Protein AF-A0A0F6YL56-F1 (afdb_monomer)

Sequence (157 aa):
MIVYGTRMYGRVDEMPEGYVATQFVHIWFIPLVPISSMLVTDDSNDRSVRGVKLGWSGKSILAAYLRAGGVLATIACLGFAIITALSMLDGGLEHLFQRWDYYSQSWVIDWTTLIALPFSFGAAIFSALVVWGSYKLLGPCSDARRRMLLEAATHRR

Solvent-accessible surface area (backbone atoms only — not comparable to full-atom values): 8796 Å² total; per-residue (Å²): 136,86,61,67,52,76,49,77,39,18,72,23,38,53,47,99,70,32,34,34,26,24,32,19,40,26,51,78,86,40,72,74,46,82,75,48,18,27,38,37,59,40,84,89,43,101,85,56,78,44,53,46,81,46,72,85,47,66,69,20,51,51,43,32,49,40,54,47,50,32,53,55,48,52,53,52,49,51,53,50,51,49,52,55,52,48,56,53,55,59,48,59,65,50,60,77,75,45,78,83,65,69,81,82,55,72,85,59,68,46,66,64,58,70,50,48,51,58,50,52,52,48,48,52,52,50,38,50,50,34,53,53,50,47,56,62,58,45,39,73,49,53,70,71,57,47,51,54,53,51,54,59,44,65,77,72,110

Nearest PDB structures (foldseek):
  5x11-assembly3_D  TM=2.223E-01  e=5.156E+00  Bacillus spizizenii str. W23

Foldseek 3Di:
DKDWDKDWAQWFADDPQFTKTWIATDTPLQGDDTDFIWTQRDPPDPPDRDTDTDHDDPLSVVLRNLVNVLVVLVVVLVVLVVVVVVVVVVVVVCVVPPPPPPPPCVVPPPPSCVVSVVSNVVSVVSNVCSVVVSVVRRDHHDPVVVVVRVVSRVVRD

Secondary structure (DSSP, 8-state):
---EEEEEEEEEEEETTEEEEEEEEEETTEEEEEEEEEEEEE---TT--EEEEES--HHHHHHHHHHHHHHHHHHHHHHHHHHHHHHHHHHHHHTTT-TTTTTS-TT-S-HHHHHHHHHHHHHHHHHHHHHHHHHHHTSPPPHHHHHHHHHHHHTT-

pLDDT: mean 71.75, std 10.6, range [44.53, 86.12]

Mean predicted aligned error: 12.57 Å

Organism: NCBI:txid927083

Radius of gyration: 23.69 Å; Cα contacts (8 Å, |Δi|>4): 180; chains: 1; bounding box: 56×38×63 Å

Structure (mmCIF, N/CA/C/O backbone):
data_AF-A0A0F6YL56-F1
#
_entry.id   AF-A0A0F6YL56-F1
#
loop_
_atom_site.group_PDB
_atom_site.id
_atom_site.type_symbol
_atom_site.label_atom_id
_atom_site.label_alt_id
_atom_site.label_comp_id
_atom_site.label_asym_id
_atom_site.label_entity_id
_atom_site.label_seq_id
_atom_site.pdbx_PDB_ins_code
_atom_site.Cartn_x
_atom_site.Cartn_y
_atom_site.Cartn_z
_atom_site.occupancy
_atom_site.B_iso_or_equiv
_atom_site.auth_seq_id
_atom_site.auth_comp_id
_atom_site.auth_asym_id
_atom_site.auth_atom_id
_atom_site.pdbx_PDB_model_num
ATOM 1 N N . MET A 1 1 ? 1.652 -23.106 -6.622 1.00 62.56 1 MET A N 1
ATOM 2 C CA . MET A 1 1 ? 0.670 -22.968 -5.523 1.00 62.56 1 MET A CA 1
ATOM 3 C C . MET A 1 1 ? 0.283 -21.501 -5.426 1.00 62.56 1 MET A C 1
ATOM 5 O O . MET A 1 1 ? 1.175 -20.677 -5.291 1.00 62.56 1 MET A O 1
ATOM 9 N N . ILE A 1 2 ? -0.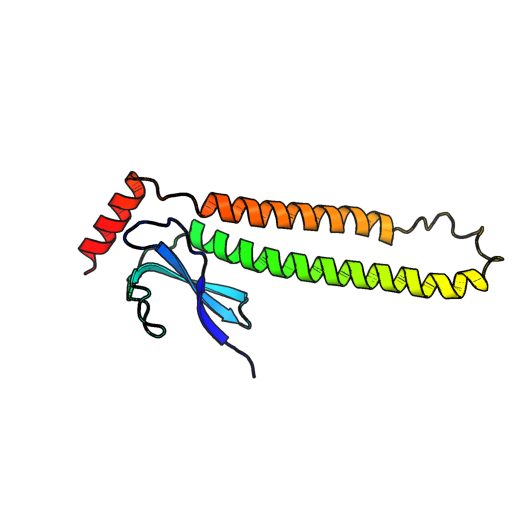997 -21.160 -5.587 1.00 68.88 2 ILE A N 1
ATOM 10 C CA . ILE A 1 2 ? -1.486 -19.778 -5.454 1.00 68.88 2 ILE A CA 1
ATOM 11 C C . ILE A 1 2 ? -1.853 -19.570 -3.982 1.00 68.88 2 ILE A C 1
ATOM 13 O O . ILE A 1 2 ? -2.676 -20.315 -3.457 1.00 68.88 2 ILE A O 1
ATOM 17 N N . VAL A 1 3 ? -1.239 -18.592 -3.312 1.00 78.31 3 VAL A N 1
ATOM 18 C CA . VAL A 1 3 ? -1.574 -18.237 -1.923 1.00 78.31 3 VAL A CA 1
ATOM 19 C C . VAL A 1 3 ? -2.708 -17.214 -1.951 1.00 78.31 3 VAL A C 1
ATOM 21 O O . VAL A 1 3 ? -2.500 -16.064 -2.346 1.00 78.31 3 VAL A O 1
ATOM 24 N N . TYR A 1 4 ? -3.908 -17.647 -1.564 1.00 80.44 4 TYR A N 1
ATOM 25 C CA . TYR A 1 4 ? -5.101 -16.810 -1.449 1.00 80.44 4 TYR A CA 1
ATOM 26 C C . TYR A 1 4 ? -5.749 -16.990 -0.073 1.00 80.44 4 TYR A C 1
ATOM 28 O O . TYR A 1 4 ? -5.697 -18.069 0.515 1.00 80.44 4 TYR A O 1
ATOM 36 N N . GLY A 1 5 ? -6.361 -15.930 0.453 1.00 81.88 5 GLY A N 1
ATOM 37 C CA . GLY A 1 5 ? -7.048 -15.984 1.741 1.00 81.88 5 GLY A CA 1
ATOM 38 C C . GLY A 1 5 ? -7.560 -14.625 2.198 1.00 81.88 5 GLY A C 1
ATOM 39 O O . GLY A 1 5 ? -7.563 -13.648 1.448 1.00 81.88 5 GLY A O 1
ATOM 40 N N . THR A 1 6 ? -7.971 -14.543 3.460 1.00 82.25 6 THR A N 1
ATOM 41 C CA . THR A 1 6 ? -8.390 -13.285 4.089 1.00 82.25 6 THR A CA 1
ATOM 42 C C . THR A 1 6 ? -7.421 -12.898 5.189 1.00 82.25 6 THR A C 1
ATOM 44 O O . THR A 1 6 ? -7.124 -13.722 6.052 1.00 82.25 6 THR A O 1
ATOM 47 N N . ARG A 1 7 ? -6.945 -11.653 5.192 1.00 81.50 7 ARG A N 1
ATOM 48 C CA . ARG A 1 7 ? -6.047 -11.144 6.236 1.00 81.50 7 ARG A CA 1
ATOM 49 C C . ARG A 1 7 ? -6.403 -9.704 6.590 1.00 81.50 7 ARG A C 1
ATOM 51 O O . ARG A 1 7 ? -6.981 -8.979 5.782 1.00 81.50 7 ARG A O 1
ATOM 58 N N . MET A 1 8 ? -6.103 -9.320 7.825 1.00 80.50 8 MET A N 1
ATOM 59 C CA . MET A 1 8 ? -6.305 -7.964 8.330 1.00 80.50 8 MET A CA 1
ATOM 60 C C . MET A 1 8 ? -5.190 -7.049 7.811 1.00 80.50 8 MET A C 1
ATOM 62 O O . MET A 1 8 ? -4.013 -7.304 8.059 1.00 80.50 8 MET A O 1
ATOM 66 N N . TYR A 1 9 ? -5.561 -5.982 7.105 1.00 79.69 9 TYR A N 1
ATOM 67 C CA . TYR A 1 9 ? -4.657 -4.959 6.577 1.00 79.69 9 TYR A CA 1
ATOM 68 C C . TYR A 1 9 ? -5.147 -3.553 6.938 1.00 79.69 9 TYR A C 1
ATOM 70 O O . TYR A 1 9 ? -6.269 -3.356 7.404 1.00 79.69 9 TYR A O 1
ATOM 78 N N . GLY A 1 10 ? -4.282 -2.555 6.731 1.00 75.56 10 GLY A N 1
ATOM 79 C CA . GLY A 1 10 ? -4.649 -1.154 6.937 1.00 75.56 10 GLY A CA 1
ATOM 80 C C . GLY A 1 10 ? -4.895 -0.808 8.403 1.00 75.56 10 GLY A C 1
ATOM 81 O O . GLY A 1 10 ? -5.897 -0.166 8.709 1.00 75.56 10 GLY A O 1
ATOM 82 N N . ARG A 1 11 ? -4.007 -1.256 9.304 1.00 81.38 11 ARG A N 1
ATOM 83 C CA . ARG A 1 11 ? -4.003 -0.827 10.713 1.00 81.38 11 ARG A CA 1
ATOM 84 C C . ARG A 1 11 ? -3.992 0.702 10.768 1.00 81.38 11 ARG A C 1
ATOM 86 O O . ARG A 1 11 ? -3.125 1.308 10.133 1.00 81.38 11 ARG A O 1
ATOM 93 N N . VAL A 1 12 ? -4.972 1.276 11.459 1.00 79.25 12 VAL A N 1
ATOM 94 C CA . VAL A 1 12 ? -5.172 2.713 11.690 1.00 79.25 12 VAL A CA 1
ATOM 95 C C . VAL A 1 12 ? -5.755 2.925 13.086 1.00 79.25 12 VAL A C 1
ATOM 97 O O . VAL A 1 12 ? -6.338 1.999 13.656 1.00 79.25 12 VAL A O 1
ATOM 100 N N . ASP A 1 13 ? -5.643 4.155 13.594 1.00 77.00 13 ASP A N 1
ATOM 101 C CA . ASP A 1 13 ? -6.203 4.566 14.886 1.00 77.00 13 ASP A CA 1
ATOM 102 C C . ASP A 1 13 ? -5.733 3.649 16.029 1.00 77.00 13 ASP A C 1
ATOM 104 O O . ASP A 1 13 ? -6.541 2.983 16.676 1.00 77.00 13 ASP A O 1
ATOM 108 N N . GLU A 1 14 ? -4.417 3.574 16.245 1.00 77.31 14 GLU A N 1
ATOM 109 C CA . GLU A 1 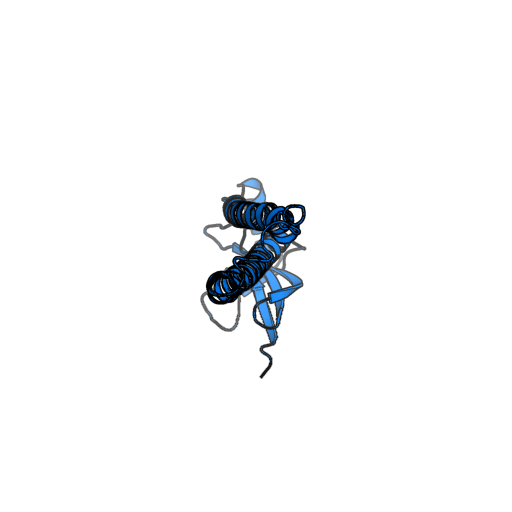14 ? -3.863 2.797 17.356 1.00 77.31 14 GLU A CA 1
ATOM 110 C C . GLU A 1 14 ? -4.325 3.391 18.692 1.00 77.31 14 GLU A C 1
ATOM 112 O O . GLU A 1 14 ? -4.209 4.594 18.946 1.00 77.31 14 GLU A O 1
ATOM 117 N N . MET A 1 15 ? -4.903 2.534 19.529 1.00 77.50 15 MET A N 1
ATOM 118 C CA . MET A 1 15 ? -5.390 2.846 20.865 1.00 77.50 15 MET A CA 1
ATOM 119 C C . MET A 1 15 ? -4.797 1.830 21.851 1.00 77.50 15 MET A C 1
ATOM 121 O O . MET A 1 15 ? -4.486 0.705 21.454 1.00 77.50 15 MET A O 1
ATOM 125 N N . PRO A 1 16 ? -4.664 2.176 23.142 1.00 77.56 16 PRO A N 1
ATOM 126 C CA . PRO A 1 16 ? -4.202 1.229 24.159 1.00 77.56 16 PRO A CA 1
ATOM 127 C C . PRO A 1 16 ? -5.032 -0.063 24.209 1.00 77.56 16 PRO A C 1
ATOM 129 O O . PRO A 1 16 ? -4.510 -1.125 24.527 1.00 77.56 16 PRO A O 1
ATOM 132 N N . GLU A 1 17 ? -6.323 0.026 23.881 1.00 76.94 17 GLU A N 1
ATOM 133 C CA . GLU A 1 17 ? -7.268 -1.092 23.898 1.00 76.94 17 GLU A CA 1
ATOM 134 C C . GLU A 1 17 ? -7.297 -1.919 22.604 1.00 76.94 17 GLU A C 1
ATOM 136 O O . GLU A 1 17 ? -7.985 -2.939 22.556 1.00 76.94 17 GLU A O 1
ATOM 141 N N . GLY A 1 18 ? -6.619 -1.479 21.539 1.00 79.00 18 GLY A N 1
ATOM 142 C CA . GLY A 1 18 ? -6.666 -2.152 20.243 1.00 79.00 18 GLY A CA 1
ATOM 143 C C . GLY A 1 18 ? -6.454 -1.237 19.039 1.00 79.00 18 GLY A C 1
ATOM 144 O O . GLY A 1 18 ? -6.181 -0.047 19.161 1.00 79.00 18 GLY A O 1
ATOM 145 N N . TYR A 1 19 ? -6.610 -1.794 17.841 1.00 82.00 19 TYR A N 1
ATOM 146 C CA . TYR A 1 19 ? -6.456 -1.058 16.584 1.00 82.00 19 TYR A CA 1
ATOM 147 C C . TYR A 1 19 ? -7.596 -1.354 15.614 1.00 82.00 19 TYR A C 1
ATOM 149 O O . TYR A 1 19 ? -8.193 -2.435 15.624 1.00 82.00 19 TYR A O 1
ATOM 157 N N . VAL A 1 20 ? -7.898 -0.400 14.734 1.00 82.94 20 VAL A N 1
ATOM 158 C CA . VAL A 1 20 ? -8.876 -0.608 13.664 1.00 82.94 20 VAL A CA 1
ATOM 159 C C . VAL A 1 20 ? -8.152 -1.148 12.437 1.00 82.94 20 VAL A C 1
ATOM 161 O O . VAL A 1 20 ? -7.201 -0.547 11.940 1.00 82.94 20 VAL A O 1
ATOM 164 N N . ALA A 1 21 ? -8.608 -2.285 11.919 1.00 83.44 21 ALA A N 1
ATOM 165 C CA . ALA A 1 21 ? -8.089 -2.866 10.687 1.00 83.44 21 ALA A CA 1
ATOM 166 C C . ALA A 1 21 ? -9.225 -3.398 9.814 1.00 83.44 21 ALA A C 1
ATOM 168 O O . ALA A 1 21 ? -10.314 -3.716 10.295 1.00 83.44 21 ALA A O 1
ATOM 169 N N . THR A 1 22 ? -8.974 -3.491 8.512 1.00 85.31 22 THR A N 1
ATOM 170 C CA . THR A 1 22 ? -9.943 -4.014 7.551 1.00 85.31 22 THR A CA 1
ATOM 171 C C . THR A 1 22 ? -9.491 -5.371 7.053 1.00 85.31 22 THR A C 1
ATOM 173 O O . THR A 1 22 ? -8.336 -5.566 6.681 1.00 85.31 22 THR A O 1
ATOM 176 N N . GLN A 1 23 ? -10.407 -6.329 7.064 1.00 84.81 23 GLN A N 1
ATOM 177 C CA . GLN A 1 23 ? -10.202 -7.640 6.484 1.00 84.81 23 GLN A CA 1
ATOM 178 C C . GLN A 1 23 ? -10.305 -7.525 4.966 1.00 84.81 23 GLN A C 1
ATOM 180 O O . GLN A 1 23 ? -11.328 -7.082 4.443 1.00 84.81 23 GLN A O 1
ATOM 185 N N . PHE A 1 24 ? -9.255 -7.942 4.269 1.00 85.31 24 PHE A N 1
ATOM 186 C CA . PHE A 1 24 ? -9.220 -7.994 2.813 1.00 85.31 24 PHE A CA 1
ATOM 187 C C . PHE A 1 24 ? -9.081 -9.427 2.327 1.00 85.31 24 PHE A C 1
ATOM 189 O O . PHE A 1 24 ? -8.345 -10.224 2.919 1.00 85.31 24 PHE A O 1
ATOM 196 N N . VAL A 1 25 ? -9.727 -9.719 1.198 1.00 86.12 25 VAL A N 1
ATOM 197 C CA . VAL A 1 25 ? -9.315 -10.833 0.343 1.00 86.12 25 VAL A CA 1
ATOM 198 C C . VAL A 1 25 ? -7.985 -10.447 -0.287 1.00 86.12 25 VAL A C 1
ATOM 200 O O . VAL A 1 25 ? -7.878 -9.376 -0.890 1.00 86.12 25 VAL A O 1
ATOM 203 N N . HIS A 1 26 ? -6.978 -11.301 -0.143 1.00 83.00 26 HIS A N 1
ATOM 204 C CA . HIS A 1 26 ? -5.671 -11.094 -0.749 1.00 83.00 26 HIS A CA 1
ATOM 205 C C . HIS A 1 26 ? -5.268 -12.285 -1.608 1.00 83.00 26 HIS A C 1
ATOM 207 O O . HIS A 1 26 ? -5.581 -13.437 -1.300 1.00 83.00 26 HIS A O 1
ATOM 213 N N . ILE A 1 27 ? -4.538 -11.978 -2.674 1.00 85.38 27 ILE A N 1
ATOM 214 C CA . ILE A 1 27 ? -3.840 -12.938 -3.524 1.00 85.38 27 ILE A CA 1
ATOM 215 C C . ILE A 1 27 ? -2.379 -12.495 -3.529 1.00 85.38 27 ILE A C 1
ATOM 217 O O . ILE A 1 27 ? -2.104 -11.328 -3.797 1.00 85.38 27 ILE A O 1
ATOM 221 N N . TRP A 1 28 ? -1.446 -13.383 -3.169 1.00 80.12 28 TRP A N 1
ATOM 222 C CA . TRP A 1 28 ? -0.012 -13.050 -3.097 1.00 80.12 28 TRP A CA 1
ATOM 223 C C . TRP A 1 28 ? 0.293 -11.784 -2.268 1.00 80.12 28 TRP A C 1
ATOM 225 O O . TRP A 1 28 ? 1.107 -10.952 -2.651 1.00 80.12 28 TRP A O 1
ATOM 235 N N . PHE A 1 29 ? -0.377 -11.630 -1.121 1.00 74.81 29 PHE A N 1
ATOM 236 C CA . PHE A 1 29 ? -0.271 -10.468 -0.217 1.00 74.81 29 PHE A CA 1
ATOM 237 C C . PHE A 1 29 ? -0.765 -9.126 -0.781 1.00 74.81 29 PHE A C 1
ATOM 239 O O . PHE A 1 29 ? -0.666 -8.113 -0.089 1.00 74.81 29 PHE A O 1
ATOM 246 N N . ILE A 1 30 ? -1.361 -9.110 -1.976 1.00 80.44 30 ILE A N 1
ATOM 247 C CA . ILE A 1 30 ? -1.990 -7.919 -2.547 1.00 80.44 30 ILE A CA 1
ATOM 248 C C . ILE A 1 30 ? -3.458 -7.881 -2.090 1.00 80.44 30 ILE A C 1
ATOM 250 O O . ILE A 1 30 ? -4.218 -8.789 -2.440 1.00 80.44 30 ILE A O 1
ATOM 254 N N . PRO A 1 31 ? -3.880 -6.872 -1.303 1.00 80.69 31 PRO A N 1
ATOM 255 C CA . PRO A 1 31 ? -5.275 -6.702 -0.915 1.00 80.69 31 PRO A CA 1
ATOM 256 C C . PRO A 1 31 ? -6.109 -6.318 -2.144 1.00 80.69 31 PRO A C 1
ATOM 258 O O . PRO A 1 31 ? -5.873 -5.284 -2.763 1.00 80.69 31 PRO A O 1
ATOM 261 N N . LEU A 1 32 ? -7.083 -7.156 -2.501 1.00 83.38 32 LEU A N 1
ATOM 262 C CA . LEU A 1 32 ? -7.934 -6.967 -3.680 1.00 83.38 32 LEU A CA 1
ATOM 263 C C . LEU A 1 32 ? -9.256 -6.303 -3.319 1.00 83.38 32 LEU A C 1
ATOM 265 O O . LEU A 1 32 ? -9.577 -5.249 -3.858 1.00 83.38 32 LEU A O 1
ATOM 269 N N . VAL A 1 33 ? -10.012 -6.912 -2.401 1.00 84.31 33 VAL A N 1
ATOM 270 C CA . VAL A 1 33 ? -11.371 -6.471 -2.053 1.00 84.31 33 VAL A CA 1
ATOM 271 C C . VAL A 1 33 ? -11.529 -6.395 -0.532 1.00 84.31 33 VAL A C 1
ATOM 273 O O . VAL A 1 33 ? -11.230 -7.385 0.151 1.00 84.31 33 VAL A O 1
ATOM 276 N N . PRO A 1 34 ? -11.983 -5.251 0.019 1.00 84.06 34 PRO A N 1
ATOM 277 C CA . PRO A 1 34 ? -12.316 -5.134 1.433 1.00 84.06 34 PRO A CA 1
ATOM 278 C C . PRO A 1 34 ? -13.605 -5.903 1.734 1.00 84.06 34 PRO A C 1
ATOM 280 O O . PRO A 1 34 ? -14.591 -5.787 1.014 1.00 84.06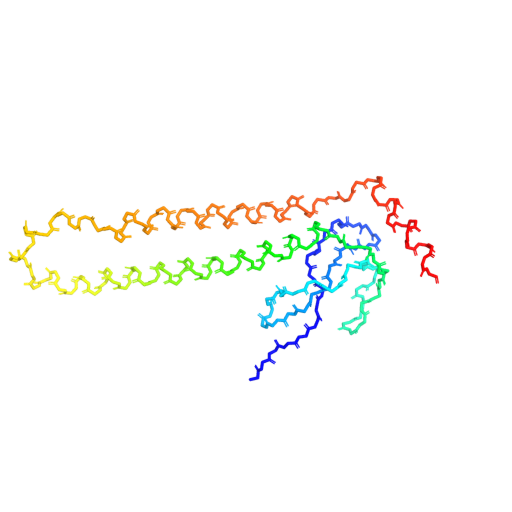 34 PRO A O 1
ATOM 283 N N . ILE A 1 35 ? -13.605 -6.673 2.820 1.00 83.56 35 ILE A N 1
ATOM 284 C CA . ILE A 1 35 ? -14.761 -7.467 3.260 1.00 83.56 35 ILE A CA 1
ATOM 285 C C . ILE A 1 35 ? -15.473 -6.764 4.417 1.00 83.56 35 ILE A C 1
ATOM 287 O O . ILE A 1 35 ? -16.676 -6.527 4.377 1.00 83.56 35 ILE A O 1
ATOM 291 N N . SER A 1 36 ? -14.732 -6.447 5.480 1.00 80.00 36 SER A N 1
ATOM 292 C CA . SER A 1 36 ? -15.279 -5.864 6.707 1.00 80.00 36 SER A CA 1
ATOM 293 C C . SER A 1 36 ? -14.178 -5.182 7.501 1.00 80.00 36 SER A C 1
ATOM 295 O O . SER A 1 36 ? -13.064 -5.695 7.578 1.00 80.00 36 SER A O 1
ATOM 297 N N . SER A 1 37 ? -14.491 -4.069 8.159 1.00 81.50 37 SER A N 1
ATOM 298 C CA . SER A 1 37 ? -13.605 -3.463 9.156 1.00 81.50 37 SER A CA 1
ATOM 299 C C . SER A 1 37 ? -13.903 -4.032 10.547 1.00 81.50 37 SER A C 1
ATOM 301 O O . SER A 1 37 ? -15.050 -4.350 10.861 1.00 81.50 37 SER A O 1
ATOM 303 N N . MET A 1 38 ? -12.878 -4.205 11.380 1.00 81.62 38 MET A N 1
ATOM 304 C CA . MET A 1 38 ? -13.014 -4.682 12.758 1.00 81.62 38 MET A CA 1
ATOM 305 C C . MET A 1 38 ? -12.065 -3.919 13.688 1.00 81.62 38 MET A C 1
ATOM 307 O O . MET A 1 38 ? -10.953 -3.559 13.295 1.00 81.62 38 MET A O 1
ATOM 311 N N . LEU A 1 39 ? -12.503 -3.695 14.926 1.00 79.88 39 LEU A N 1
ATOM 312 C CA . LEU A 1 39 ? -11.645 -3.256 16.025 1.00 79.88 39 LEU A CA 1
ATOM 313 C C . LEU A 1 39 ? -11.037 -4.501 16.651 1.00 79.88 39 LEU A C 1
ATOM 315 O O . LEU A 1 39 ? -11.744 -5.278 17.294 1.00 79.88 39 LEU A O 1
ATOM 319 N N . VAL A 1 40 ? -9.745 -4.694 16.428 1.00 79.75 40 VAL A N 1
ATOM 320 C CA . VAL A 1 40 ? -8.980 -5.801 16.991 1.00 79.75 40 VAL A CA 1
ATOM 321 C C . VAL A 1 40 ? -8.603 -5.422 18.412 1.00 79.75 40 VAL A C 1
ATOM 323 O O . VAL A 1 40 ? -7.861 -4.465 18.607 1.00 79.75 40 VAL A O 1
ATOM 326 N N . THR A 1 41 ? -9.156 -6.144 19.385 1.00 73.12 41 THR A N 1
ATOM 327 C CA . THR A 1 41 ? -8.911 -5.917 20.825 1.00 73.12 41 THR A CA 1
ATOM 328 C C . THR A 1 41 ? -7.949 -6.942 21.412 1.00 73.12 41 THR A C 1
ATOM 330 O O . THR A 1 41 ? -7.375 -6.705 22.467 1.00 73.12 41 THR A O 1
ATOM 333 N N . ASP A 1 42 ? -7.755 -8.070 20.728 1.00 64.19 42 ASP A N 1
ATOM 334 C CA . ASP A 1 42 ? -6.850 -9.126 21.158 1.00 64.19 42 ASP A CA 1
ATOM 335 C C . ASP A 1 42 ? -6.199 -9.773 19.925 1.00 64.19 42 ASP A C 1
ATOM 337 O O . ASP A 1 42 ? -6.884 -10.359 19.079 1.00 64.19 42 ASP A O 1
ATOM 341 N N . ASP A 1 43 ? -4.880 -9.603 19.805 1.00 60.91 43 ASP A N 1
ATOM 342 C CA . ASP A 1 43 ? -4.034 -10.197 18.754 1.00 60.91 43 ASP A CA 1
ATOM 343 C C . ASP A 1 43 ? -3.300 -11.451 19.287 1.00 60.91 43 ASP A C 1
ATOM 345 O O . ASP A 1 43 ? -2.378 -11.957 18.656 1.00 60.91 43 ASP A O 1
ATOM 349 N N . SER A 1 44 ? -3.678 -11.965 20.471 1.00 52.41 44 SER A N 1
ATOM 350 C CA . SER A 1 44 ? -2.916 -13.002 21.184 1.00 52.41 44 SER A CA 1
ATOM 351 C C . SER A 1 44 ? -3.011 -14.411 20.578 1.00 52.41 44 SER A C 1
ATOM 353 O O . SER A 1 44 ? -2.383 -15.329 21.109 1.00 52.41 44 SER A O 1
ATOM 355 N N . ASN A 1 45 ? -3.778 -14.642 19.506 1.00 44.53 45 ASN A N 1
ATOM 356 C CA . ASN A 1 45 ? -3.859 -15.977 18.913 1.00 44.53 45 ASN A CA 1
ATOM 357 C C . ASN A 1 45 ? -3.922 -15.947 17.382 1.00 44.53 45 ASN A C 1
ATOM 359 O O . ASN A 1 45 ? -4.906 -15.509 16.784 1.00 44.53 45 ASN A O 1
ATOM 363 N N . ASP A 1 46 ? -2.880 -16.512 16.772 1.00 50.28 46 ASP A N 1
ATOM 364 C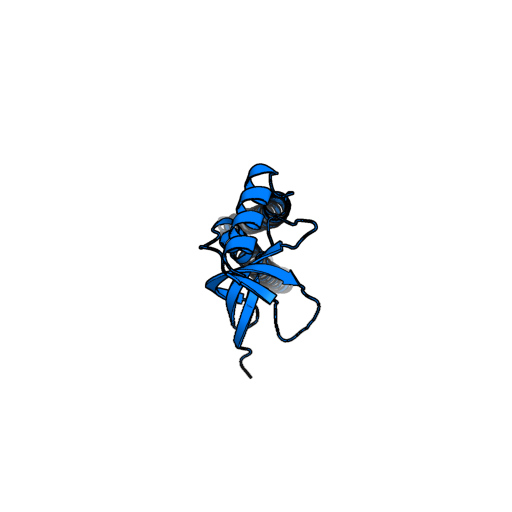 CA . ASP A 1 46 ? -2.503 -16.519 15.347 1.00 50.28 46 ASP A CA 1
ATOM 365 C C . ASP A 1 46 ? -3.566 -17.122 14.391 1.00 50.28 46 ASP A C 1
ATOM 367 O O . ASP A 1 46 ? -3.388 -17.197 13.177 1.00 50.28 46 ASP A O 1
ATOM 371 N N . ARG A 1 47 ? -4.707 -17.578 14.930 1.00 48.56 47 ARG A N 1
ATOM 372 C CA . ARG A 1 47 ? -5.817 -18.198 14.185 1.00 48.56 47 ARG A CA 1
ATOM 373 C C . ARG A 1 47 ? -7.187 -17.557 14.409 1.00 48.56 47 ARG A C 1
ATOM 375 O O . ARG A 1 47 ? -8.102 -17.844 13.641 1.00 48.56 47 ARG A O 1
ATOM 382 N N . SER A 1 48 ? -7.359 -16.691 15.410 1.00 52.12 48 SER A N 1
ATOM 383 C CA . SER A 1 48 ? -8.652 -16.050 15.677 1.00 52.12 48 SER A CA 1
ATOM 384 C C . SER A 1 48 ? -8.467 -14.633 16.206 1.00 52.12 48 SER A C 1
ATOM 386 O O . SER A 1 48 ? -8.318 -14.417 17.407 1.00 52.12 48 SER A O 1
ATOM 388 N N . VAL A 1 49 ? -8.528 -13.663 15.298 1.00 60.19 49 VAL A N 1
ATOM 389 C CA . VAL A 1 49 ? -8.579 -12.243 15.651 1.00 60.19 49 VAL A CA 1
ATOM 390 C C . VAL A 1 49 ? -9.908 -11.985 16.364 1.00 60.19 49 VAL A C 1
ATOM 392 O O . VAL A 1 49 ? -10.971 -12.036 15.739 1.00 60.19 49 VAL A O 1
ATOM 395 N N . ARG A 1 50 ? -9.871 -11.741 17.680 1.00 64.19 50 ARG A N 1
ATOM 396 C CA . ARG A 1 50 ? -11.059 -11.317 18.430 1.00 64.19 50 ARG A CA 1
ATOM 397 C C . ARG A 1 50 ? -11.230 -9.816 18.248 1.00 64.19 50 ARG A C 1
ATOM 399 O O . ARG A 1 50 ? -10.380 -9.006 18.621 1.00 64.19 50 ARG A O 1
ATOM 406 N N . GLY A 1 51 ? -12.352 -9.442 17.647 1.00 69.81 51 GLY A N 1
ATOM 407 C CA . GLY A 1 51 ? -12.647 -8.049 17.379 1.00 69.81 51 GLY A CA 1
ATOM 408 C C . GLY A 1 51 ? -14.116 -7.787 17.117 1.00 69.81 51 GLY A C 1
ATOM 409 O O . GLY A 1 51 ? -14.872 -8.675 16.719 1.00 69.81 51 GLY A O 1
ATOM 410 N N . VAL A 1 52 ? -14.519 -6.541 17.343 1.00 73.25 52 VAL A N 1
ATOM 411 C CA . VAL A 1 52 ? -15.884 -6.090 17.074 1.00 73.25 52 VAL A CA 1
ATOM 412 C C . VAL A 1 52 ? -15.961 -5.637 15.622 1.00 73.25 52 VAL A C 1
ATOM 414 O O . VAL A 1 52 ? -15.196 -4.766 15.201 1.00 73.25 52 VAL A O 1
ATOM 417 N N . LYS A 1 53 ? -16.884 -6.221 14.845 1.00 73.62 53 LYS A N 1
ATOM 418 C CA . LYS A 1 53 ? -17.172 -5.757 13.480 1.00 73.62 53 LYS A CA 1
ATOM 419 C C . LYS A 1 53 ? -17.668 -4.316 13.530 1.00 73.62 53 LYS A C 1
ATOM 421 O O . LYS A 1 53 ? -18.684 -4.016 14.156 1.00 73.62 53 LYS A O 1
ATOM 426 N N . LEU A 1 54 ? -16.951 -3.445 12.837 1.00 75.81 54 LEU A N 1
ATOM 427 C CA . LEU A 1 54 ? -17.310 -2.051 12.635 1.00 75.81 54 LEU A CA 1
ATOM 428 C C . LEU A 1 54 ? -17.827 -1.842 11.214 1.00 75.81 54 LEU A C 1
ATOM 430 O O . LEU A 1 54 ? -17.583 -2.648 10.315 1.00 75.81 54 LEU A O 1
ATOM 434 N N . GLY A 1 55 ? -18.550 -0.738 11.020 1.00 72.12 55 GLY A N 1
ATOM 435 C CA . GLY A 1 55 ? -18.882 -0.258 9.680 1.00 72.12 55 GLY A CA 1
ATOM 436 C C . GLY A 1 55 ? -17.620 0.027 8.857 1.00 72.12 55 GLY A C 1
ATOM 437 O O . GLY A 1 55 ? -16.512 0.089 9.393 1.00 72.12 55 GLY A O 1
ATOM 438 N N . TRP A 1 56 ? -17.788 0.191 7.546 1.00 71.56 56 TRP A N 1
ATOM 439 C CA . TRP A 1 56 ? -16.678 0.384 6.612 1.00 71.56 56 TRP A CA 1
ATOM 440 C C . TRP A 1 56 ? -15.796 1.578 7.008 1.00 71.56 56 TRP A C 1
ATOM 442 O O . TR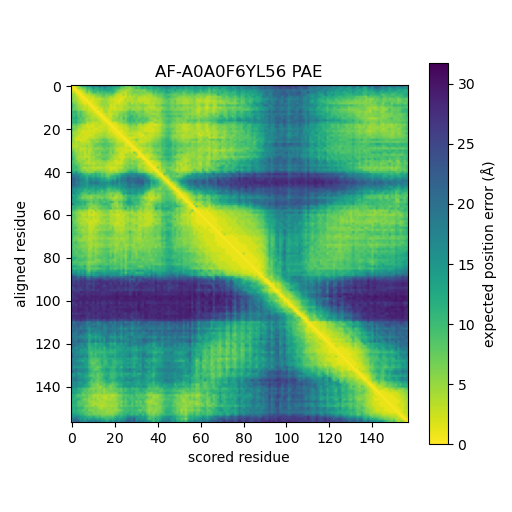P A 1 56 ? -16.245 2.723 7.028 1.00 71.56 56 TRP A O 1
ATOM 452 N N . SER A 1 57 ? -14.518 1.314 7.301 1.00 76.88 57 SER A N 1
ATOM 453 C CA . SER A 1 57 ? -13.530 2.347 7.624 1.00 76.88 57 SER A CA 1
ATOM 454 C C . SER A 1 57 ? -12.737 2.730 6.376 1.00 76.88 57 SER A C 1
ATOM 456 O O . SER A 1 57 ? -11.719 2.115 6.051 1.00 76.88 57 SER A O 1
ATOM 458 N N . GLY A 1 58 ? -13.175 3.788 5.685 1.00 75.50 58 GLY A N 1
ATOM 459 C CA . GLY A 1 58 ? -12.501 4.293 4.480 1.00 75.50 58 GLY A CA 1
ATOM 460 C C . GLY A 1 58 ? -11.025 4.650 4.702 1.00 75.50 58 GLY A C 1
ATOM 461 O O . GLY A 1 58 ? -10.201 4.440 3.817 1.00 75.50 58 GLY A O 1
ATOM 462 N N . LYS A 1 59 ? -10.659 5.096 5.914 1.00 78.88 59 LYS A N 1
ATOM 463 C CA . LYS A 1 59 ? -9.263 5.388 6.292 1.00 78.88 59 LYS A CA 1
ATOM 464 C C . LYS A 1 59 ? -8.384 4.136 6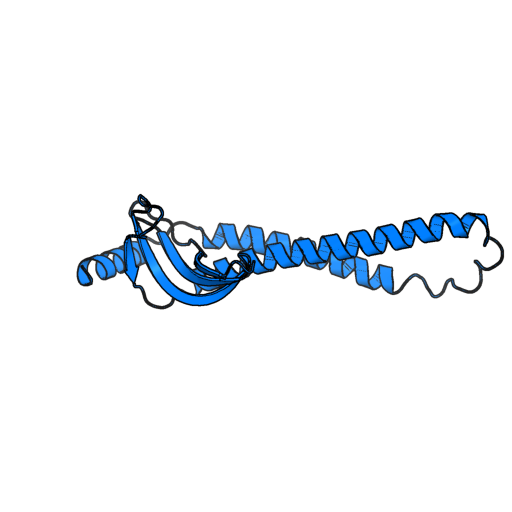.287 1.00 78.88 59 LYS A C 1
ATOM 466 O O . LYS A 1 59 ? -7.281 4.162 5.752 1.00 78.88 59 LYS A O 1
ATOM 471 N N . SER A 1 60 ? -8.888 3.042 6.860 1.00 79.06 60 SER A N 1
ATOM 472 C CA . SER A 1 60 ? -8.188 1.753 6.906 1.00 79.06 60 SER A CA 1
ATOM 473 C C . SER A 1 60 ? -8.038 1.159 5.505 1.00 79.06 60 SER A C 1
ATOM 475 O O . SER A 1 60 ? -6.968 0.668 5.148 1.00 79.06 60 SER A O 1
ATOM 477 N N . ILE A 1 61 ? -9.087 1.274 4.683 1.00 81.69 61 ILE A N 1
ATOM 478 C CA . ILE A 1 61 ? -9.078 0.783 3.305 1.00 81.69 61 ILE A CA 1
ATOM 479 C C . ILE A 1 61 ? -8.046 1.532 2.463 1.00 81.69 61 ILE A C 1
ATOM 481 O O . ILE A 1 61 ? -7.205 0.913 1.811 1.00 81.69 61 ILE A O 1
ATOM 485 N N . LEU A 1 62 ? -8.070 2.863 2.531 1.00 81.19 62 LEU A N 1
ATOM 486 C CA . LEU A 1 62 ? -7.124 3.706 1.814 1.00 81.19 62 LEU A CA 1
ATOM 487 C C . LEU A 1 62 ? -5.684 3.428 2.261 1.00 81.19 62 LEU A C 1
ATOM 489 O O . LEU A 1 62 ? -4.809 3.290 1.415 1.00 81.19 62 LEU A O 1
ATOM 493 N N . ALA A 1 63 ? -5.444 3.265 3.566 1.00 80.88 63 ALA A N 1
ATOM 494 C CA . ALA A 1 63 ? -4.125 2.916 4.091 1.00 80.88 63 ALA A CA 1
ATOM 495 C C . ALA A 1 63 ? -3.623 1.553 3.577 1.00 80.88 63 ALA A C 1
ATOM 497 O O . ALA A 1 63 ? -2.437 1.408 3.277 1.00 80.88 63 ALA A O 1
ATOM 498 N N . ALA A 1 64 ? -4.504 0.553 3.453 1.00 80.69 64 ALA A N 1
ATOM 499 C CA . ALA A 1 64 ? -4.145 -0.752 2.901 1.00 80.69 64 ALA A CA 1
ATOM 500 C C . ALA A 1 64 ? -3.759 -0.660 1.415 1.00 80.69 64 ALA A C 1
ATOM 502 O O . ALA A 1 64 ? -2.709 -1.177 1.027 1.00 80.69 64 ALA A O 1
ATOM 503 N N . TYR A 1 65 ? -4.559 0.041 0.604 1.00 80.44 65 TYR A N 1
ATOM 504 C CA . TYR A 1 65 ? -4.264 0.231 -0.818 1.00 80.44 65 TYR A CA 1
ATOM 505 C C . TYR A 1 65 ? -3.039 1.103 -1.059 1.00 80.44 65 TYR A C 1
ATOM 507 O O . TYR A 1 65 ? -2.262 0.789 -1.953 1.00 80.44 65 TYR A O 1
ATOM 515 N N . LEU A 1 66 ? -2.817 2.149 -0.257 1.00 79.06 66 LEU A N 1
ATOM 516 C CA . LEU A 1 66 ? -1.611 2.965 -0.367 1.00 79.06 66 LEU A CA 1
ATOM 517 C C . LEU A 1 66 ? -0.358 2.116 -0.157 1.00 79.06 66 LEU A C 1
ATOM 519 O O . LEU A 1 66 ? 0.557 2.183 -0.967 1.00 79.06 66 LEU A O 1
ATOM 523 N N . ARG A 1 67 ? -0.323 1.279 0.887 1.00 80.06 67 ARG A N 1
ATOM 524 C CA . ARG A 1 67 ? 0.838 0.414 1.149 1.00 80.06 67 ARG A CA 1
ATOM 525 C C . ARG A 1 67 ? 1.066 -0.590 0.021 1.00 80.06 67 ARG A C 1
ATOM 527 O O . ARG A 1 67 ? 2.193 -0.726 -0.444 1.00 80.06 67 ARG A O 1
ATOM 534 N N . ALA A 1 68 ? 0.011 -1.265 -0.435 1.00 80.88 68 ALA A N 1
ATOM 535 C CA . ALA A 1 68 ? 0.118 -2.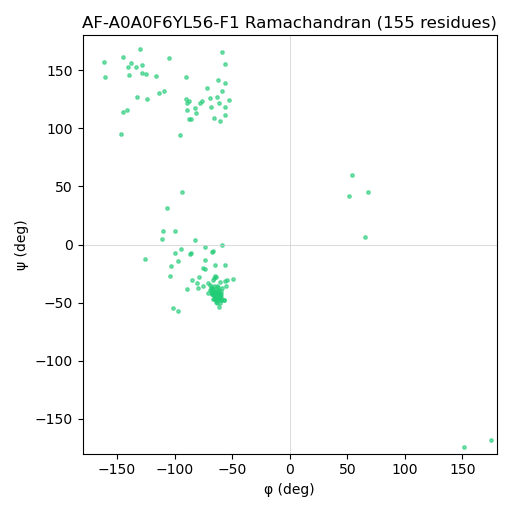236 -1.522 1.00 80.88 68 ALA A CA 1
ATOM 536 C C . ALA A 1 68 ? 0.527 -1.576 -2.849 1.00 80.88 68 ALA A C 1
ATOM 538 O O . ALA A 1 68 ? 1.450 -2.038 -3.515 1.00 80.88 68 ALA A O 1
ATOM 539 N N . GLY A 1 69 ? -0.118 -0.463 -3.197 1.00 79.19 69 GLY A N 1
ATOM 540 C CA . GLY A 1 69 ? 0.194 0.329 -4.381 1.00 79.19 69 GLY A CA 1
ATOM 541 C C . GLY A 1 69 ? 1.604 0.912 -4.340 1.00 79.19 69 GLY A C 1
ATOM 542 O O . GLY A 1 69 ? 2.279 0.913 -5.361 1.00 79.19 69 GLY A O 1
ATOM 543 N N . GLY A 1 70 ? 2.085 1.329 -3.165 1.00 78.81 70 GLY A N 1
ATOM 544 C CA . GLY A 1 70 ? 3.459 1.789 -2.964 1.00 78.81 70 GLY A CA 1
ATOM 545 C C . GLY A 1 70 ? 4.485 0.713 -3.297 1.00 78.81 70 GLY A C 1
ATOM 546 O O . GLY A 1 70 ? 5.379 0.956 -4.099 1.00 78.81 70 GLY A O 1
ATOM 547 N N . VAL A 1 71 ? 4.315 -0.498 -2.757 1.00 79.81 71 VAL A N 1
ATOM 548 C CA . VAL A 1 71 ? 5.214 -1.627 -3.054 1.00 79.81 71 VAL A CA 1
ATOM 549 C C . VAL A 1 71 ? 5.202 -1.966 -4.547 1.00 79.81 71 VAL A C 1
ATOM 551 O O . VAL A 1 71 ? 6.265 -2.127 -5.146 1.00 79.81 71 VAL A O 1
ATOM 554 N N . LEU A 1 72 ? 4.021 -2.027 -5.171 1.00 81.19 72 LEU A N 1
ATOM 555 C CA . LEU A 1 72 ? 3.904 -2.290 -6.609 1.00 81.19 72 LEU A CA 1
ATOM 556 C C . LEU A 1 72 ? 4.567 -1.193 -7.453 1.00 81.19 72 LEU A C 1
ATOM 558 O O . LEU A 1 72 ? 5.265 -1.503 -8.416 1.00 81.19 72 LEU A O 1
ATOM 562 N N . ALA A 1 73 ? 4.403 0.075 -7.069 1.00 77.81 73 ALA A N 1
ATOM 563 C CA . ALA A 1 73 ? 5.041 1.202 -7.738 1.00 77.81 73 ALA A CA 1
ATOM 564 C C . ALA A 1 73 ? 6.572 1.143 -7.622 1.00 77.81 73 ALA A C 1
ATOM 566 O O . ALA A 1 73 ? 7.265 1.366 -8.613 1.00 77.81 73 ALA A O 1
ATOM 567 N N . THR A 1 74 ? 7.115 0.786 -6.452 1.00 77.75 74 THR A N 1
ATOM 568 C CA . THR A 1 74 ? 8.563 0.608 -6.272 1.00 77.75 74 THR A CA 1
ATOM 569 C C . THR A 1 74 ? 9.106 -0.517 -7.152 1.00 77.75 74 THR A C 1
ATOM 571 O O . THR A 1 74 ? 10.123 -0.327 -7.814 1.00 77.75 74 THR A O 1
ATOM 574 N N . ILE A 1 75 ? 8.423 -1.667 -7.207 1.00 82.81 75 ILE A N 1
ATOM 575 C CA . ILE A 1 75 ? 8.831 -2.796 -8.059 1.00 82.81 75 ILE A CA 1
ATOM 576 C C . ILE A 1 75 ? 8.819 -2.389 -9.537 1.00 82.81 75 ILE A C 1
ATOM 578 O O . ILE A 1 75 ? 9.787 -2.650 -10.249 1.00 82.81 75 ILE A O 1
ATOM 582 N N . ALA A 1 76 ? 7.760 -1.714 -9.991 1.00 80.69 76 ALA A N 1
ATOM 583 C CA . ALA A 1 76 ? 7.663 -1.231 -11.366 1.00 80.69 76 ALA A CA 1
ATOM 584 C C . ALA A 1 76 ? 8.783 -0.231 -11.700 1.00 80.69 76 ALA A C 1
ATOM 586 O O . ALA A 1 76 ? 9.405 -0.330 -12.757 1.00 80.69 76 ALA A O 1
ATOM 587 N N . CYS A 1 77 ? 9.085 0.689 -10.780 1.00 79.81 77 CYS A N 1
ATOM 588 C CA . CYS A 1 77 ? 10.155 1.667 -10.948 1.00 79.81 77 CYS A CA 1
ATOM 589 C C . CYS A 1 77 ? 11.536 1.002 -11.028 1.00 79.81 77 CYS A C 1
ATOM 591 O O . CYS A 1 77 ? 12.334 1.363 -11.888 1.00 79.81 77 CYS A O 1
ATOM 593 N N . LEU A 1 78 ? 11.816 0.017 -10.168 1.00 81.31 78 LEU A N 1
ATOM 594 C CA . LEU A 1 78 ? 13.073 -0.734 -10.208 1.00 81.31 78 LEU A CA 1
ATOM 595 C C . LEU A 1 78 ? 13.206 -1.543 -11.499 1.00 81.31 78 LEU A C 1
ATOM 597 O O . LEU A 1 78 ? 14.265 -1.520 -12.118 1.00 81.31 78 LEU A O 1
ATOM 601 N N . GLY A 1 79 ? 12.137 -2.216 -11.933 1.00 81.94 79 GLY A N 1
ATOM 602 C CA . GLY A 1 79 ? 12.133 -2.958 -13.193 1.00 81.94 79 GLY A CA 1
ATOM 603 C C . GLY A 1 79 ? 12.427 -2.053 -14.387 1.00 81.94 79 GLY A C 1
ATOM 604 O O . GLY A 1 79 ? 13.277 -2.378 -15.213 1.00 81.94 79 GLY A O 1
ATOM 605 N N . PHE A 1 80 ? 11.792 -0.882 -14.437 1.00 78.19 80 PHE A N 1
ATOM 606 C CA . PHE A 1 80 ? 12.036 0.095 -15.494 1.00 78.19 80 PHE A CA 1
ATOM 607 C C . PHE A 1 80 ? 13.466 0.651 -15.453 1.00 78.19 80 PHE A C 1
ATOM 609 O O . PHE A 1 80 ? 14.128 0.695 -16.487 1.00 78.19 80 PHE A O 1
ATOM 616 N N . ALA A 1 81 ? 13.978 0.986 -14.264 1.00 77.12 81 ALA A N 1
ATOM 617 C CA . ALA A 1 81 ? 15.352 1.450 -14.087 1.00 77.12 81 ALA A CA 1
ATOM 618 C C . ALA A 1 81 ? 16.382 0.408 -14.562 1.00 77.12 81 ALA A C 1
ATOM 620 O O . ALA A 1 81 ? 17.338 0.756 -15.256 1.00 77.12 81 ALA A O 1
ATOM 621 N N . ILE A 1 82 ? 16.166 -0.874 -14.246 1.00 81.50 82 ILE A N 1
ATOM 622 C CA . ILE A 1 82 ? 17.025 -1.973 -14.705 1.00 81.50 82 ILE A CA 1
ATOM 623 C C . ILE A 1 82 ? 16.989 -2.085 -16.229 1.00 81.50 82 ILE A C 1
ATOM 625 O O . ILE A 1 82 ? 18.048 -2.144 -16.843 1.00 81.50 82 ILE A O 1
ATOM 629 N N . ILE A 1 83 ? 15.802 -2.066 -16.846 1.00 80.25 83 ILE A N 1
ATOM 630 C CA . ILE A 1 83 ? 15.668 -2.127 -18.311 1.00 80.25 83 ILE A CA 1
ATOM 631 C C . ILE A 1 83 ? 16.446 -0.979 -18.958 1.00 80.25 83 ILE A C 1
ATOM 633 O O . ILE A 1 83 ? 17.254 -1.223 -19.846 1.00 80.25 83 ILE A O 1
ATOM 637 N N . THR A 1 84 ? 16.280 0.254 -18.470 1.00 73.75 84 THR A N 1
ATOM 638 C CA . THR A 1 84 ? 17.020 1.404 -19.009 1.00 73.75 84 THR A CA 1
ATOM 639 C C . THR A 1 84 ? 18.533 1.281 -18.819 1.00 73.75 84 THR A C 1
ATOM 641 O O . THR A 1 84 ? 19.288 1.612 -19.729 1.00 73.75 84 THR A O 1
ATOM 644 N N . ALA A 1 85 ? 18.990 0.770 -17.672 1.00 73.38 85 ALA A N 1
ATOM 645 C CA . ALA A 1 85 ? 20.412 0.584 -17.403 1.00 73.38 85 ALA A CA 1
ATOM 646 C C . ALA A 1 85 ? 21.033 -0.498 -18.300 1.00 73.38 85 ALA A C 1
ATOM 648 O O . ALA A 1 85 ? 22.151 -0.324 -18.777 1.00 73.38 85 ALA A O 1
ATOM 649 N N . LEU A 1 86 ? 20.305 -1.588 -18.562 1.00 75.69 86 LEU A N 1
ATOM 650 C CA . LEU A 1 86 ? 20.738 -2.640 -19.482 1.00 75.69 86 LEU A CA 1
ATOM 651 C C . LEU A 1 86 ? 20.809 -2.126 -20.922 1.00 75.69 86 LEU A C 1
ATOM 653 O O . LEU A 1 86 ? 21.824 -2.337 -21.577 1.00 75.69 86 LEU A O 1
ATOM 657 N N . SER A 1 87 ? 19.809 -1.362 -21.375 1.00 73.50 87 SER A N 1
ATOM 658 C CA . SER A 1 87 ? 19.841 -0.732 -22.702 1.00 73.50 87 SER A CA 1
ATOM 659 C C . SER A 1 87 ? 21.048 0.196 -22.883 1.00 73.50 87 SER A C 1
ATOM 661 O O . SER A 1 87 ? 21.644 0.239 -23.956 1.00 73.50 87 SER A O 1
ATOM 663 N N . MET A 1 88 ? 21.445 0.922 -21.831 1.00 68.81 88 MET A N 1
ATOM 664 C CA . MET A 1 88 ? 22.658 1.749 -21.847 1.00 68.81 88 MET A CA 1
ATOM 665 C C . MET A 1 88 ? 23.946 0.916 -21.892 1.00 68.81 88 MET A C 1
ATOM 667 O O . MET A 1 88 ? 24.922 1.331 -22.517 1.00 68.81 88 MET A O 1
ATOM 671 N N . LEU A 1 89 ? 23.965 -0.245 -21.230 1.00 70.19 89 LEU A N 1
ATOM 672 C CA . LEU A 1 89 ? 25.125 -1.135 -21.201 1.00 70.19 89 LEU A CA 1
ATOM 673 C C . LEU A 1 89 ? 25.355 -1.813 -22.561 1.00 70.19 89 LEU A C 1
ATOM 675 O O . LEU A 1 89 ? 26.498 -1.874 -23.014 1.00 70.19 89 LEU A O 1
ATOM 679 N N . ASP A 1 90 ? 24.279 -2.252 -23.221 1.00 64.62 90 ASP A N 1
ATOM 680 C CA . ASP A 1 90 ? 24.327 -2.837 -24.569 1.00 64.62 90 ASP A CA 1
ATOM 681 C C . ASP A 1 90 ? 24.830 -1.814 -25.601 1.00 64.62 90 ASP A C 1
ATOM 683 O O . ASP A 1 90 ? 25.704 -2.125 -26.412 1.00 64.62 90 ASP A O 1
ATOM 687 N N . GLY A 1 91 ? 24.391 -0.551 -25.502 1.00 60.22 91 GLY A N 1
ATOM 688 C CA . GLY A 1 91 ? 24.915 0.536 -26.339 1.00 60.22 91 GLY A CA 1
ATOM 689 C C . GLY A 1 91 ? 26.421 0.783 -26.154 1.00 60.22 91 GLY A C 1
ATOM 690 O O . GLY A 1 91 ? 27.126 1.115 -27.107 1.00 60.22 91 GLY A O 1
ATOM 691 N N . GLY A 1 92 ? 26.961 0.556 -24.951 1.00 55.75 92 GLY A N 1
ATOM 692 C CA . GLY A 1 92 ? 28.380 0.752 -24.632 1.00 55.75 92 GLY A CA 1
ATOM 693 C C . GLY A 1 92 ? 29.352 -0.159 -25.397 1.00 55.75 92 GLY A C 1
ATOM 694 O O . GLY A 1 92 ? 30.489 0.246 -25.647 1.00 55.75 92 GLY A O 1
ATOM 695 N N . LEU A 1 93 ? 28.915 -1.355 -25.807 1.00 49.66 93 LEU A N 1
ATOM 696 C CA . LEU A 1 93 ? 29.710 -2.274 -26.634 1.00 49.66 93 LEU A CA 1
ATOM 697 C C . LEU A 1 93 ? 29.680 -1.893 -28.123 1.00 49.66 93 LEU A C 1
ATOM 699 O O . LEU A 1 93 ? 30.695 -2.027 -28.809 1.00 49.66 93 LEU A O 1
ATOM 703 N N . GLU A 1 94 ? 28.565 -1.347 -28.613 1.00 52.47 94 GLU A N 1
ATOM 704 C CA . GLU A 1 94 ? 28.423 -0.910 -30.009 1.00 52.47 94 GLU A CA 1
ATOM 705 C C . GLU A 1 94 ? 29.096 0.446 -30.286 1.00 52.47 94 GLU A C 1
ATOM 707 O O . GLU A 1 94 ? 29.620 0.681 -31.379 1.00 52.47 94 GLU A O 1
ATOM 712 N N . HIS A 1 95 ? 29.201 1.320 -29.279 1.00 50.75 95 HIS A N 1
ATOM 713 C CA . HIS A 1 95 ? 29.907 2.603 -29.388 1.00 50.75 95 HIS A CA 1
ATOM 714 C C . HIS A 1 95 ? 31.425 2.479 -29.637 1.00 50.75 95 HIS A C 1
ATOM 716 O O . HIS A 1 95 ? 32.035 3.439 -30.113 1.00 50.75 95 HIS A O 1
ATOM 722 N N . LEU A 1 96 ? 32.040 1.313 -29.388 1.00 50.00 96 LEU A N 1
ATOM 723 C CA . LEU A 1 96 ? 33.421 1.028 -29.812 1.00 50.00 96 LEU A CA 1
ATOM 724 C C . LEU A 1 96 ? 33.532 0.730 -31.322 1.00 50.00 96 LEU A C 1
ATOM 726 O O . LEU A 1 96 ? 34.611 0.901 -31.887 1.00 50.00 96 LEU A O 1
ATOM 730 N N . PHE A 1 97 ? 32.434 0.348 -31.988 1.00 54.69 97 PHE A N 1
ATOM 731 C CA . PHE A 1 97 ? 32.386 0.025 -33.420 1.00 54.69 97 PHE A CA 1
ATOM 732 C C . PHE A 1 97 ? 31.742 1.123 -34.301 1.00 54.69 97 PHE A C 1
ATOM 734 O O . PHE A 1 97 ? 32.121 1.257 -35.461 1.00 54.69 97 PHE A O 1
ATOM 741 N N . GLN A 1 98 ? 30.830 1.959 -33.784 1.00 55.91 98 GLN A N 1
ATOM 742 C CA . GLN A 1 98 ? 29.970 2.859 -34.589 1.00 55.91 98 GLN A CA 1
ATOM 743 C C . GLN A 1 98 ? 30.311 4.367 -34.547 1.00 55.91 98 GLN A C 1
ATOM 745 O O . GLN A 1 98 ? 29.449 5.230 -34.720 1.00 55.91 98 GLN A O 1
ATOM 750 N N . ARG A 1 99 ? 31.585 4.740 -34.383 1.00 52.50 99 ARG A N 1
ATOM 751 C CA . ARG A 1 99 ? 32.033 6.155 -34.432 1.00 52.50 99 ARG A CA 1
ATOM 752 C C . ARG A 1 99 ? 31.652 6.886 -35.742 1.00 52.50 99 ARG A C 1
ATOM 754 O O . ARG A 1 99 ? 31.681 8.113 -35.761 1.00 52.50 99 ARG A O 1
ATOM 761 N N . TRP A 1 100 ? 31.302 6.165 -36.812 1.00 49.12 100 TRP A N 1
ATOM 762 C CA . TRP A 1 100 ? 31.000 6.729 -38.135 1.00 49.12 100 TRP A CA 1
ATOM 763 C C . TRP A 1 100 ? 29.538 7.216 -38.300 1.00 49.12 100 TRP A C 1
ATOM 765 O O . TRP A 1 100 ? 29.326 8.222 -38.970 1.00 49.12 100 TRP A O 1
ATOM 775 N N . ASP A 1 101 ? 28.537 6.621 -37.635 1.00 58.06 101 ASP A N 1
ATOM 776 C CA . ASP A 1 101 ? 27.107 6.959 -37.860 1.00 58.06 101 ASP A CA 1
ATOM 777 C C . ASP A 1 101 ? 26.532 8.021 -36.895 1.00 58.06 101 ASP A C 1
ATOM 779 O O . ASP A 1 101 ? 25.405 8.505 -37.046 1.00 58.06 101 ASP A O 1
ATOM 783 N N . TYR A 1 102 ? 27.343 8.456 -35.928 1.00 57.34 102 TYR A N 1
ATOM 784 C CA . TYR A 1 102 ? 26.956 9.239 -34.746 1.00 57.34 102 TYR A CA 1
ATOM 785 C C . TYR A 1 102 ? 26.463 10.680 -35.016 1.00 57.34 102 TYR A C 1
ATOM 787 O O . TYR A 1 102 ? 26.020 11.365 -34.097 1.00 57.34 102 TYR A O 1
ATOM 795 N N . TYR A 1 103 ? 26.532 11.180 -36.255 1.00 51.56 103 TYR A N 1
ATOM 796 C CA . TYR A 1 103 ? 26.179 12.574 -36.571 1.00 51.56 103 TYR A CA 1
ATOM 797 C C . TYR A 1 103 ? 24.745 12.764 -37.104 1.00 51.56 103 TYR A C 1
ATOM 799 O O . TYR A 1 103 ? 24.252 13.889 -37.108 1.00 51.56 103 TYR A O 1
ATOM 807 N N . SER A 1 104 ? 24.035 11.701 -37.513 1.00 54.28 104 SER A N 1
ATOM 808 C CA . SER A 1 104 ? 22.702 11.839 -38.144 1.00 54.28 104 SER A CA 1
ATOM 809 C C . SER A 1 104 ? 21.494 11.582 -37.223 1.00 54.28 104 SER A C 1
ATOM 811 O O . SER A 1 104 ? 20.365 11.876 -37.607 1.00 54.28 104 SER A O 1
ATOM 813 N N . GLN A 1 105 ? 21.710 11.107 -35.988 1.00 50.94 105 GLN A N 1
ATOM 814 C CA . GLN A 1 105 ? 20.650 10.735 -35.030 1.00 50.94 105 GLN A CA 1
ATOM 815 C C . GLN A 1 105 ? 20.515 11.668 -33.811 1.00 50.94 105 GLN A C 1
ATOM 817 O O . GLN A 1 105 ? 19.780 11.370 -32.877 1.00 50.94 105 GLN A O 1
ATOM 822 N N . SER A 1 106 ? 21.162 12.833 -33.806 1.00 50.66 106 SER A N 1
ATOM 823 C CA . SER A 1 106 ? 21.164 13.792 -32.683 1.00 50.66 106 SER A CA 1
ATOM 824 C C . SER A 1 106 ? 19.808 14.457 -32.367 1.00 50.66 106 SER A C 1
ATOM 826 O O . SER A 1 106 ? 19.690 15.147 -31.358 1.00 50.66 106 SER A O 1
ATOM 828 N N . TRP A 1 107 ? 18.767 14.222 -33.177 1.00 47.06 107 TRP A N 1
ATOM 829 C CA . TRP A 1 107 ? 17.366 14.551 -32.850 1.00 47.06 107 TRP A CA 1
ATOM 830 C C . TRP A 1 107 ? 16.655 13.453 -32.044 1.00 47.06 107 TRP A C 1
ATOM 832 O O . TRP A 1 107 ? 15.554 13.667 -31.543 1.00 47.06 107 TRP A O 1
ATOM 842 N N . VAL A 1 108 ? 17.305 12.302 -31.870 1.00 49.69 108 VAL A N 1
ATOM 843 C CA . VAL A 1 108 ? 16.974 11.262 -30.891 1.00 49.69 108 VAL A CA 1
ATOM 844 C C . VAL A 1 108 ? 17.806 11.512 -29.628 1.00 49.69 108 VAL A C 1
ATOM 846 O O . VAL A 1 108 ? 18.394 10.601 -29.056 1.00 49.69 108 VAL A O 1
ATOM 849 N N . ILE A 1 109 ? 17.877 12.770 -29.168 1.00 55.97 109 ILE A N 1
ATOM 850 C CA . ILE A 1 109 ? 18.014 12.980 -27.725 1.00 55.97 109 ILE A CA 1
ATOM 851 C C . ILE A 1 109 ? 16.759 12.345 -27.142 1.00 55.97 109 ILE A C 1
ATOM 853 O O . ILE A 1 109 ? 15.627 12.769 -27.366 1.00 55.97 109 ILE A O 1
ATOM 857 N N . ASP A 1 110 ? 17.044 11.201 -26.555 1.00 63.81 110 ASP A N 1
ATOM 858 C CA . ASP A 1 110 ? 16.237 10.010 -26.460 1.00 63.81 110 ASP A CA 1
ATOM 859 C C . ASP A 1 110 ? 14.879 10.319 -25.824 1.00 63.81 110 ASP A C 1
ATOM 861 O O . ASP A 1 110 ? 14.806 10.620 -24.629 1.00 63.81 110 ASP A O 1
ATOM 865 N N . TRP A 1 111 ? 13.782 10.246 -26.588 1.00 55.69 111 TRP A N 1
ATOM 866 C CA . TRP A 1 111 ? 12.423 10.351 -26.031 1.00 55.69 111 TRP A CA 1
ATOM 867 C C . TRP A 1 111 ? 12.243 9.413 -24.831 1.00 55.69 111 TRP A C 1
ATOM 869 O O . TRP A 1 111 ? 11.511 9.729 -23.895 1.00 55.69 111 TRP A O 1
ATOM 879 N N . THR A 1 112 ? 12.971 8.294 -24.816 1.00 62.00 112 THR A N 1
ATOM 880 C CA . THR A 1 112 ? 13.035 7.373 -23.684 1.00 62.00 112 THR A CA 1
ATOM 881 C C . THR A 1 112 ? 13.600 8.039 -22.427 1.00 62.00 112 THR A C 1
ATOM 883 O O . THR A 1 112 ? 12.968 7.939 -21.384 1.00 62.00 112 THR A O 1
ATOM 886 N N . THR A 1 113 ? 14.702 8.795 -22.495 1.00 63.75 113 THR A N 1
ATOM 887 C CA . THR A 1 113 ? 15.271 9.524 -21.343 1.00 63.75 113 THR A CA 1
ATOM 888 C C . THR A 1 113 ? 14.385 10.678 -20.873 1.00 63.75 113 THR A C 1
ATOM 890 O O . THR A 1 113 ? 14.197 10.851 -19.666 1.00 63.75 113 THR A O 1
ATOM 893 N N . LEU A 1 114 ? 13.768 11.415 -21.805 1.00 64.81 114 LEU A N 1
ATOM 894 C CA . LEU A 1 114 ? 12.834 12.504 -21.493 1.00 64.81 114 LEU A CA 1
ATOM 895 C C . LEU A 1 114 ? 11.546 12.010 -20.822 1.00 64.81 114 LEU A C 1
ATOM 897 O O . LEU A 1 114 ? 10.962 12.745 -20.031 1.00 64.81 114 LEU A O 1
ATOM 901 N N . ILE A 1 115 ? 11.114 10.777 -21.101 1.00 66.12 115 ILE A N 1
ATOM 902 C CA . ILE A 1 115 ? 9.948 10.147 -20.463 1.00 66.12 115 ILE A CA 1
ATOM 903 C C . ILE A 1 115 ? 10.355 9.399 -19.180 1.00 66.12 115 ILE A C 1
ATOM 905 O O . ILE A 1 115 ? 9.646 9.459 -18.175 1.00 66.12 115 ILE A O 1
ATOM 909 N N . ALA A 1 116 ? 11.516 8.741 -19.170 1.00 64.69 116 ALA A N 1
ATOM 910 C CA . ALA A 1 116 ? 12.017 7.943 -18.052 1.00 64.69 116 ALA A CA 1
ATOM 911 C C . ALA A 1 116 ? 12.326 8.779 -16.808 1.00 64.69 116 ALA A C 1
ATOM 913 O O . ALA A 1 116 ? 11.980 8.379 -15.694 1.00 64.69 116 ALA A O 1
ATOM 914 N N . LEU A 1 117 ? 12.962 9.940 -16.978 1.00 66.19 117 LEU A N 1
ATOM 915 C CA . LEU A 1 117 ? 13.336 10.820 -15.870 1.00 66.19 117 LEU A CA 1
ATOM 916 C C . LEU A 1 117 ? 12.125 11.328 -15.068 1.00 66.19 117 LEU A C 1
ATOM 918 O O . LEU A 1 117 ? 12.099 11.101 -13.855 1.00 66.19 117 LEU A O 1
ATOM 922 N N . PRO A 1 118 ? 11.094 11.949 -15.677 1.00 69.25 118 PRO A N 1
ATOM 923 C CA . PRO A 1 118 ? 9.917 12.390 -14.934 1.00 69.25 118 PRO A CA 1
ATOM 924 C C . PRO A 1 118 ? 9.111 11.217 -14.369 1.00 69.25 118 PRO A C 1
ATOM 926 O O . PRO A 1 118 ? 8.532 11.355 -13.293 1.00 69.25 118 PRO A O 1
ATOM 929 N N . PHE A 1 119 ? 9.110 10.052 -15.025 1.00 69.62 119 PHE A N 1
ATOM 930 C CA . PHE A 1 119 ? 8.442 8.859 -14.502 1.00 69.62 119 PHE A CA 1
ATOM 931 C C . PHE A 1 119 ? 9.137 8.315 -13.244 1.00 69.62 119 PHE A C 1
ATOM 933 O O . PHE A 1 119 ? 8.479 8.016 -12.248 1.00 69.62 119 PHE A O 1
ATOM 940 N N . SER A 1 120 ? 10.471 8.277 -13.245 1.00 68.38 120 SER A N 1
ATOM 941 C CA . SER A 1 120 ? 11.284 7.843 -12.099 1.00 68.38 120 SER A CA 1
ATOM 942 C C . SER A 1 120 ? 11.169 8.819 -10.923 1.00 68.38 120 SER A C 1
ATOM 944 O O . SER A 1 120 ? 11.008 8.407 -9.774 1.00 68.38 120 SER A O 1
ATOM 946 N N . PHE A 1 121 ? 11.174 10.127 -11.206 1.00 70.38 121 PHE A N 1
ATOM 947 C CA . PHE A 1 121 ? 10.988 11.167 -10.192 1.00 70.38 121 PHE A CA 1
ATOM 948 C C . PHE A 1 121 ? 9.563 11.153 -9.620 1.00 70.38 121 PHE A C 1
ATOM 950 O O . PHE A 1 121 ? 9.372 11.235 -8.406 1.00 70.38 121 PHE A O 1
ATOM 957 N N . GLY A 1 122 ? 8.557 10.979 -10.483 1.00 72.44 122 GLY A N 1
ATOM 958 C CA . GLY A 1 122 ? 7.157 10.839 -10.092 1.00 72.44 122 GLY A CA 1
ATOM 959 C C . GLY A 1 122 ? 6.917 9.610 -9.218 1.00 72.44 122 GLY A C 1
ATOM 960 O O . GLY A 1 122 ? 6.228 9.710 -8.205 1.00 72.44 122 GLY A O 1
ATOM 961 N N . ALA A 1 123 ? 7.542 8.476 -9.540 1.00 68.06 123 ALA A N 1
ATOM 962 C CA . ALA A 1 123 ? 7.469 7.262 -8.733 1.00 68.06 123 ALA A CA 1
ATOM 963 C C . ALA A 1 123 ? 8.142 7.430 -7.359 1.00 68.06 123 ALA A C 1
ATOM 965 O O . ALA A 1 123 ? 7.587 6.990 -6.351 1.00 68.06 123 ALA A O 1
ATOM 966 N N . ALA A 1 124 ? 9.289 8.116 -7.286 1.00 69.69 124 ALA A N 1
ATOM 967 C CA . ALA A 1 124 ? 9.954 8.427 -6.020 1.00 69.69 124 ALA A CA 1
ATOM 968 C C . ALA A 1 124 ? 9.106 9.358 -5.136 1.00 69.69 124 ALA A C 1
ATOM 970 O O . ALA A 1 124 ? 8.924 9.083 -3.948 1.00 69.69 124 ALA A O 1
ATOM 971 N N . ILE A 1 125 ? 8.522 10.413 -5.717 1.00 74.19 125 ILE A N 1
ATOM 972 C CA . ILE A 1 125 ? 7.604 11.323 -5.015 1.00 74.19 125 ILE A CA 1
ATOM 973 C C . ILE A 1 125 ? 6.354 10.570 -4.557 1.00 74.19 125 ILE A C 1
ATOM 975 O O . ILE A 1 125 ? 5.950 10.703 -3.405 1.00 74.19 125 ILE A O 1
ATOM 979 N N . PHE A 1 126 ? 5.758 9.741 -5.415 1.00 74.50 126 PHE A N 1
ATOM 980 C CA . PHE A 1 126 ? 4.593 8.933 -5.065 1.00 74.50 126 PHE A CA 1
ATOM 981 C C . PHE A 1 126 ? 4.909 7.961 -3.926 1.00 74.50 126 PHE A C 1
ATOM 983 O O . PHE A 1 126 ? 4.161 7.899 -2.957 1.00 74.50 126 PHE A O 1
ATOM 990 N N . SER A 1 127 ? 6.049 7.269 -3.978 1.00 70.25 127 SER A N 1
ATOM 991 C CA . SER A 1 127 ? 6.503 6.382 -2.904 1.00 70.25 127 SER A CA 1
ATOM 992 C C . SER A 1 127 ? 6.726 7.148 -1.595 1.00 70.25 127 SER A C 1
ATOM 994 O O . SER A 1 127 ? 6.278 6.705 -0.539 1.00 70.25 127 SER A O 1
ATOM 996 N N . ALA A 1 128 ? 7.355 8.326 -1.646 1.00 69.69 128 ALA A N 1
ATOM 997 C CA . ALA A 1 128 ? 7.564 9.173 -0.473 1.00 69.69 128 ALA A CA 1
ATOM 998 C C . ALA A 1 128 ? 6.238 9.678 0.118 1.00 69.69 128 ALA A C 1
ATOM 1000 O O . ALA A 1 128 ? 6.045 9.623 1.332 1.00 69.69 128 ALA A O 1
ATOM 1001 N N . LEU A 1 129 ? 5.294 10.103 -0.726 1.00 70.38 129 LEU A N 1
ATOM 1002 C CA . LEU A 1 129 ? 3.950 10.512 -0.317 1.00 70.38 129 LEU A CA 1
ATOM 1003 C C . LEU A 1 129 ? 3.145 9.344 0.244 1.00 70.38 129 LEU A C 1
ATOM 1005 O O . LEU A 1 129 ? 2.388 9.529 1.195 1.00 70.38 129 LEU A O 1
ATOM 1009 N N . VAL A 1 130 ? 3.323 8.142 -0.302 1.00 72.81 130 VAL A N 1
ATOM 1010 C CA . VAL A 1 130 ? 2.668 6.938 0.196 1.00 72.81 130 VAL A CA 1
ATOM 1011 C C . VAL A 1 130 ? 3.188 6.580 1.581 1.00 72.81 130 VAL A C 1
ATOM 1013 O O . VAL A 1 130 ? 2.396 6.332 2.490 1.00 72.81 130 VAL A O 1
ATOM 1016 N N . VAL A 1 131 ? 4.506 6.597 1.769 1.00 70.06 131 VAL A N 1
ATOM 1017 C CA . VAL A 1 131 ? 5.146 6.334 3.060 1.00 70.06 131 VAL A CA 1
ATOM 1018 C C . VAL A 1 131 ? 4.746 7.408 4.078 1.00 70.06 131 VAL A C 1
ATOM 1020 O O . VAL A 1 131 ? 4.236 7.081 5.147 1.00 70.06 131 VAL A O 1
ATOM 1023 N N . TRP A 1 132 ? 4.860 8.690 3.728 1.00 69.38 132 TRP A N 1
ATOM 1024 C CA . TRP A 1 132 ? 4.476 9.807 4.595 1.00 69.38 132 TRP A CA 1
ATOM 1025 C C . TRP A 1 132 ? 2.976 9.814 4.936 1.00 69.38 132 TRP A C 1
ATOM 1027 O O . TRP A 1 132 ? 2.594 9.954 6.099 1.00 69.38 132 TRP A O 1
ATOM 1037 N N . GLY A 1 133 ? 2.112 9.593 3.943 1.00 67.62 133 GLY A N 1
ATOM 1038 C CA . GLY A 1 133 ? 0.665 9.484 4.118 1.00 67.62 133 GLY A CA 1
ATOM 1039 C C . GLY A 1 133 ? 0.277 8.294 4.994 1.00 67.62 133 GLY A C 1
ATOM 1040 O O . GLY A 1 133 ? -0.620 8.414 5.827 1.00 67.62 133 GLY A O 1
ATOM 1041 N N . SER A 1 134 ? 1.006 7.179 4.886 1.00 64.62 134 SER A N 1
ATOM 1042 C CA . SER A 1 134 ? 0.840 6.020 5.769 1.00 64.62 134 SER A CA 1
ATOM 1043 C C . SER A 1 134 ? 1.132 6.373 7.226 1.00 64.62 134 SER A C 1
ATOM 1045 O O . SER A 1 134 ? 0.345 6.007 8.094 1.00 64.62 134 SER A O 1
ATOM 1047 N N . TYR A 1 135 ? 2.215 7.109 7.498 1.00 63.94 135 TYR A N 1
ATOM 1048 C CA . TYR A 1 135 ? 2.552 7.553 8.856 1.00 63.94 135 TYR A CA 1
ATOM 1049 C C . TYR A 1 135 ? 1.528 8.541 9.418 1.00 63.94 135 TYR A C 1
ATOM 1051 O O . TYR A 1 135 ? 1.157 8.448 10.584 1.00 63.94 135 TYR A O 1
ATOM 1059 N N . LYS A 1 136 ? 1.008 9.453 8.591 1.00 65.88 136 LYS A N 1
ATOM 1060 C CA . LYS A 1 136 ? 0.001 10.430 9.028 1.00 65.88 136 LYS A CA 1
ATOM 1061 C C . LYS A 1 136 ? -1.370 9.791 9.293 1.00 65.88 136 LYS A C 1
ATOM 1063 O O . LYS A 1 136 ? -2.080 10.220 10.198 1.00 65.88 136 LYS A O 1
ATOM 1068 N N . LEU A 1 137 ? -1.737 8.754 8.536 1.00 62.31 137 LEU A N 1
ATOM 1069 C CA . LEU A 1 137 ? -2.963 7.970 8.751 1.00 62.31 137 LEU A CA 1
ATOM 1070 C C . LEU A 1 137 ? -2.883 7.041 9.974 1.00 62.31 137 LEU A C 1
ATOM 1072 O O . LEU A 1 137 ? -3.922 6.649 10.501 1.00 62.31 137 LEU A O 1
ATOM 1076 N N . LEU A 1 138 ? -1.671 6.713 10.428 1.00 65.00 138 LEU A N 1
ATOM 1077 C CA . LEU A 1 138 ? -1.394 5.964 11.658 1.00 65.00 138 LEU A CA 1
ATOM 1078 C C . LEU A 1 138 ? -1.400 6.840 12.922 1.00 65.00 138 LEU A C 1
ATOM 1080 O O . LEU A 1 138 ? -1.107 6.342 14.005 1.00 65.00 138 LEU A O 1
ATOM 1084 N N . GLY A 1 139 ? -1.720 8.132 12.797 1.00 66.81 139 GLY A N 1
ATOM 1085 C CA . GLY A 1 139 ? -1.780 9.041 13.936 1.00 66.81 139 GLY A CA 1
ATOM 1086 C C . GLY A 1 139 ? -2.736 8.562 15.041 1.00 66.81 139 GLY A C 1
ATOM 1087 O O . GLY A 1 139 ? -3.676 7.807 14.765 1.00 66.81 139 GLY A O 1
ATOM 1088 N N . PRO A 1 140 ? -2.508 9.008 16.290 1.00 67.25 140 PRO A N 1
ATOM 1089 C CA . PRO A 1 140 ? -3.323 8.610 17.429 1.00 67.25 140 PRO A CA 1
ATOM 1090 C C . PRO A 1 140 ? -4.800 8.929 17.184 1.00 67.25 140 PRO A C 1
ATOM 1092 O O . PRO A 1 140 ? -5.153 9.980 16.637 1.00 67.25 140 PRO A O 1
ATOM 1095 N N . CYS A 1 141 ? -5.666 8.000 17.587 1.00 74.44 141 CYS A N 1
ATOM 1096 C CA . CYS A 1 141 ? -7.110 8.174 17.493 1.00 74.44 141 CYS A CA 1
ATOM 1097 C C . CYS A 1 141 ? -7.528 9.417 18.295 1.00 74.44 141 CYS A C 1
ATOM 1099 O O . CYS A 1 141 ? -7.122 9.573 19.446 1.00 74.44 141 CYS A O 1
ATOM 1101 N N . SER A 1 142 ? -8.348 10.299 17.716 1.00 78.75 142 SER A N 1
ATOM 1102 C CA . SER A 1 142 ? -8.896 11.423 18.479 1.00 7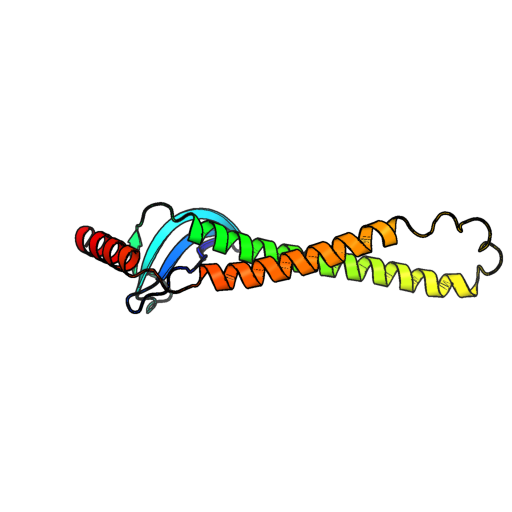8.75 142 SER A CA 1
ATOM 1103 C C . SER A 1 142 ? -9.768 10.903 19.624 1.00 78.75 142 SER A C 1
ATOM 1105 O O . SER A 1 142 ? -10.527 9.949 19.443 1.00 78.75 142 SER A O 1
ATOM 1107 N N . ASP A 1 143 ? -9.710 11.547 20.791 1.00 79.44 143 ASP A N 1
ATOM 1108 C CA . ASP A 1 143 ? -10.431 11.082 21.986 1.00 79.44 143 ASP A CA 1
ATOM 1109 C C . ASP A 1 143 ? -11.937 10.911 21.751 1.00 79.44 143 ASP A C 1
ATOM 1111 O O . ASP A 1 143 ? -12.547 9.960 22.239 1.00 79.44 143 ASP A O 1
ATOM 1115 N N . ALA A 1 144 ? -12.538 11.789 20.942 1.00 80.44 144 ALA A N 1
ATOM 1116 C CA . ALA A 1 144 ? -13.940 11.684 20.545 1.00 80.44 144 ALA A CA 1
ATOM 1117 C C . ALA A 1 144 ? -14.230 10.381 19.780 1.00 80.44 144 ALA A C 1
ATOM 1119 O O . ALA A 1 144 ? -15.220 9.702 20.046 1.00 80.44 144 ALA A O 1
ATOM 1120 N N . ARG A 1 145 ? -13.344 9.998 18.855 1.00 78.81 145 ARG A N 1
ATOM 1121 C CA . ARG A 1 145 ? -13.500 8.778 18.062 1.00 78.81 145 ARG A CA 1
ATOM 1122 C C . ARG A 1 145 ? -13.184 7.530 18.878 1.00 78.81 145 ARG A C 1
ATOM 1124 O O . ARG A 1 145 ? -13.882 6.534 18.719 1.00 78.81 145 ARG A O 1
ATOM 1131 N N . ARG A 1 146 ? -12.210 7.590 19.791 1.00 80.38 146 ARG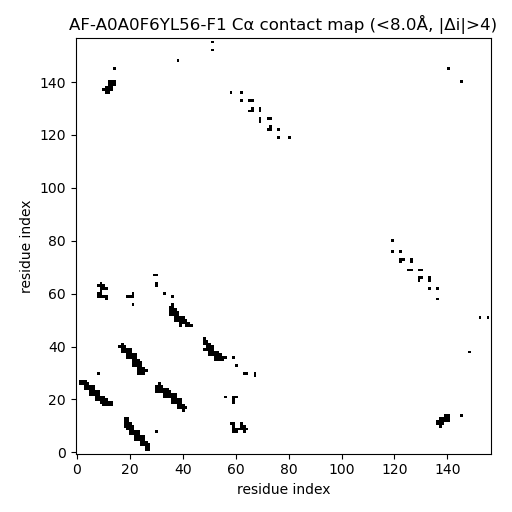 A N 1
ATOM 1132 C CA . ARG A 1 146 ? -11.932 6.508 20.749 1.00 80.38 146 ARG A CA 1
ATOM 1133 C C . ARG A 1 146 ? -13.171 6.181 21.582 1.00 80.38 146 ARG A C 1
ATOM 1135 O O . ARG A 1 146 ? -13.552 5.018 21.646 1.00 80.38 146 ARG A O 1
ATOM 1142 N N . ARG A 1 147 ? -13.853 7.190 22.138 1.00 82.19 147 ARG A N 1
ATOM 1143 C CA . ARG A 1 147 ? -15.092 6.987 22.916 1.00 82.19 147 ARG A CA 1
ATOM 1144 C C . ARG A 1 147 ? -16.188 6.315 22.092 1.00 82.19 147 ARG A C 1
ATOM 1146 O O . ARG A 1 147 ? -16.718 5.301 22.525 1.00 82.19 147 ARG A O 1
ATOM 1153 N N . MET A 1 148 ? -16.437 6.795 20.872 1.00 82.25 148 MET A N 1
ATOM 1154 C CA . MET A 1 148 ? -17.426 6.185 19.971 1.00 82.25 148 MET A CA 1
ATOM 1155 C C . MET A 1 148 ? -17.108 4.719 19.645 1.00 82.25 148 MET A C 1
ATOM 1157 O O . MET A 1 148 ? -18.010 3.889 19.567 1.00 82.25 148 MET A O 1
ATOM 1161 N N . LEU A 1 149 ? -15.831 4.387 19.433 1.00 79.69 149 LEU A N 1
ATOM 1162 C CA . LEU A 1 149 ? -15.409 3.016 19.137 1.00 79.69 149 LEU A CA 1
ATOM 1163 C C . LEU A 1 149 ? -15.568 2.097 20.351 1.00 79.69 149 LEU A C 1
ATOM 1165 O O . LEU A 1 149 ? -15.999 0.957 20.188 1.00 79.69 149 LEU A O 1
ATOM 1169 N N . LEU A 1 150 ? -15.256 2.594 21.549 1.00 80.69 150 LEU A N 1
ATOM 1170 C CA . LEU A 1 150 ? -15.435 1.855 22.796 1.00 80.69 150 LEU A CA 1
ATOM 1171 C C . LEU A 1 150 ? -16.920 1.639 23.114 1.00 80.69 150 LEU A C 1
ATOM 1173 O O . LEU A 1 150 ? -17.297 0.518 23.437 1.00 80.69 150 LEU A O 1
ATOM 1177 N N . GLU A 1 151 ? -17.766 2.655 22.933 1.00 83.62 151 GLU A N 1
ATOM 1178 C CA . GLU A 1 151 ? -19.227 2.546 23.072 1.00 83.62 151 GLU A CA 1
ATOM 1179 C C . GLU A 1 151 ? -19.826 1.559 22.057 1.00 83.62 151 GLU A C 1
ATOM 1181 O O . GLU A 1 151 ? -20.641 0.699 22.396 1.00 83.62 151 GLU A O 1
ATOM 1186 N N . ALA A 1 152 ? -19.381 1.616 20.799 1.00 78.38 152 ALA A N 1
ATOM 1187 C CA . ALA A 1 152 ? -19.805 0.662 19.780 1.00 78.38 152 ALA A CA 1
ATOM 1188 C C . ALA A 1 152 ? -19.337 -0.774 20.080 1.00 78.38 152 ALA A C 1
ATOM 1190 O O . ALA A 1 152 ? -19.977 -1.731 19.633 1.00 78.38 152 ALA A O 1
ATOM 1191 N N . ALA A 1 153 ? -18.225 -0.931 20.804 1.00 73.75 153 ALA A N 1
ATOM 1192 C CA . ALA A 1 153 ? -17.689 -2.223 21.208 1.00 73.75 153 ALA A CA 1
ATOM 1193 C C . ALA A 1 153 ? -18.414 -2.810 22.425 1.00 73.75 153 ALA A C 1
ATOM 1195 O O . ALA A 1 153 ? -18.651 -4.018 22.451 1.00 73.75 153 ALA A O 1
ATOM 1196 N N . THR A 1 154 ? -18.809 -1.986 23.399 1.00 76.62 154 THR A N 1
ATOM 1197 C CA . THR A 1 154 ? -19.601 -2.429 24.555 1.00 76.62 154 THR A CA 1
ATOM 1198 C C . THR A 1 154 ? -21.019 -2.832 24.168 1.00 76.62 154 THR A C 1
ATOM 1200 O O . THR A 1 154 ? -21.515 -3.817 24.698 1.00 76.62 154 THR A O 1
ATOM 1203 N N . HIS A 1 155 ? -21.652 -2.155 23.205 1.00 70.69 155 HIS A N 1
ATOM 1204 C CA . HIS A 1 155 ? -23.012 -2.494 22.756 1.00 70.69 155 HIS A CA 1
ATOM 1205 C C . HIS A 1 155 ? -23.128 -3.772 21.901 1.00 70.69 155 HIS A C 1
ATOM 1207 O O . HIS A 1 155 ? -24.243 -4.231 21.662 1.00 70.69 155 HIS A O 1
ATOM 1213 N N . ARG A 1 156 ? -22.018 -4.330 21.397 1.00 62.34 156 ARG A N 1
ATOM 1214 C CA . ARG A 1 156 ? -22.012 -5.532 20.533 1.00 62.34 156 ARG A CA 1
ATOM 1215 C C . ARG A 1 156 ? -21.407 -6.785 21.183 1.00 62.34 156 ARG A C 1
ATOM 1217 O O . ARG A 1 156 ? -21.238 -7.782 20.479 1.00 62.34 156 ARG A O 1
ATOM 1224 N N . ARG A 1 157 ? -21.036 -6.724 22.464 1.00 56.19 157 ARG A N 1
ATOM 1225 C CA . ARG A 1 157 ? -20.681 -7.905 23.269 1.00 56.19 157 ARG A CA 1
ATOM 1226 C C . ARG A 1 157 ? -21.933 -8.550 23.840 1.00 56.19 157 ARG A C 1
ATOM 1228 O O . ARG A 1 157 ? -21.912 -9.794 23.929 1.00 56.19 157 ARG A O 1
#